Protein AF-A0A2N5ZTM1-F1 (afdb_monomer_lite)

Secondary structure (DSSP, 8-state):
---------TTTHHHHHHHHHHHHHTTSS---------TTT---TTT----HHHHHHHHHHHHHSPPPPHHHHHHHHHHHHHHTS----

Foldseek 3Di:
DDDDDDDDDPVCVVVVVVVVVVCVVVVVDDDDPDPPPPVVPPDDPVPPPPDPVVVVVVVVVVVPDDDDDPVRVVVVVQCCCCPVVVDGD

Sequence (89 aa):
MQTINLKIDDTFFPHFKAI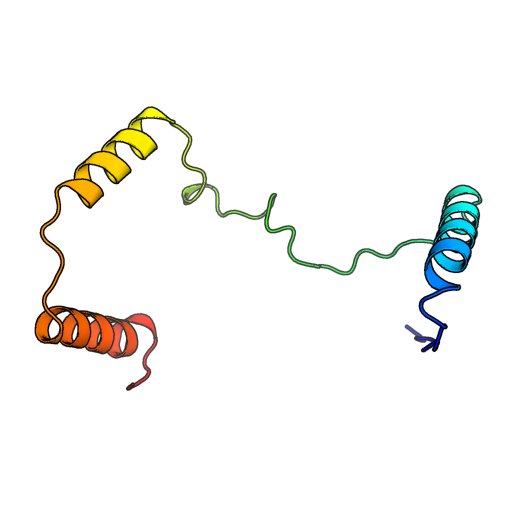LESFVKDKKVEIIQGDDFDFENNYPKNVVVSNVEDVKKRVFEAENEIGLNEEQYNKLMDKFFTEELGIKR

Radius of gyration: 24.07 Å; chains: 1; bounding box: 40×44×55 Å

pLDDT: mean 77.34, std 13.33, range [49.03, 94.62]

Structure (mmCIF, N/CA/C/O backbone):
data_AF-A0A2N5ZTM1-F1
#
_entry.id   AF-A0A2N5ZTM1-F1
#
loop_
_atom_site.group_PDB
_atom_site.id
_atom_site.type_symbol
_atom_site.label_atom_id
_atom_site.label_alt_id
_atom_site.label_comp_id
_atom_site.label_asym_id
_atom_site.label_entity_id
_atom_site.label_seq_id
_atom_site.pdbx_PDB_ins_code
_atom_site.Cartn_x
_atom_site.Cartn_y
_atom_site.Cartn_z
_atom_site.occupancy
_atom_site.B_iso_or_equiv
_atom_site.auth_seq_id
_atom_site.auth_comp_id
_atom_site.auth_asym_id
_atom_site.auth_atom_id
_atom_site.pdbx_PDB_model_num
ATOM 1 N N . MET A 1 1 ? 10.093 -8.002 25.368 1.00 64.44 1 MET A N 1
ATOM 2 C CA . MET A 1 1 ? 8.765 -8.648 25.451 1.00 64.44 1 MET A CA 1
ATOM 3 C C . MET A 1 1 ? 8.942 -10.132 25.190 1.00 64.44 1 MET A C 1
ATOM 5 O O . MET A 1 1 ? 9.771 -10.478 24.359 1.00 64.44 1 MET A O 1
ATOM 9 N N . GLN A 1 2 ? 8.257 -10.996 25.938 1.00 69.25 2 GLN A N 1
ATOM 10 C CA . GLN A 1 2 ? 8.269 -12.434 25.663 1.00 69.25 2 GLN A CA 1
ATOM 11 C C . GLN A 1 2 ? 7.254 -12.717 24.553 1.00 69.25 2 GLN A C 1
ATOM 13 O O . GLN A 1 2 ? 6.091 -12.344 24.683 1.00 69.25 2 GLN A O 1
ATOM 18 N N . THR A 1 3 ? 7.703 -13.342 23.468 1.00 76.94 3 THR A N 1
ATOM 19 C CA . THR A 1 3 ? 6.858 -13.682 22.316 1.00 76.94 3 THR A CA 1
ATOM 20 C C . THR A 1 3 ? 6.548 -15.173 22.337 1.00 76.94 3 THR A C 1
ATOM 22 O O . THR A 1 3 ? 7.444 -15.988 22.558 1.00 76.94 3 THR A O 1
ATOM 25 N N . ILE A 1 4 ? 5.287 -15.535 22.092 1.00 84.25 4 ILE A N 1
ATOM 26 C CA . ILE A 1 4 ? 4.845 -16.927 21.954 1.00 84.25 4 ILE A CA 1
ATOM 27 C C . ILE A 1 4 ? 4.555 -17.189 20.476 1.00 84.25 4 ILE A C 1
ATOM 29 O O . ILE A 1 4 ? 3.720 -16.515 19.880 1.00 84.25 4 ILE A O 1
ATOM 33 N N . ASN A 1 5 ? 5.228 -18.183 19.895 1.00 86.06 5 ASN A N 1
ATOM 34 C CA . ASN A 1 5 ? 4.964 -18.638 18.531 1.00 86.06 5 ASN A CA 1
ATOM 35 C C . ASN A 1 5 ? 3.956 -19.790 18.558 1.00 86.06 5 ASN A C 1
ATOM 37 O O . ASN A 1 5 ? 4.182 -20.791 19.239 1.00 86.06 5 ASN A O 1
ATOM 41 N N . LEU A 1 6 ? 2.869 -19.664 17.799 1.00 86.31 6 LEU A N 1
ATOM 42 C CA . LEU A 1 6 ? 1.821 -20.678 17.687 1.00 86.31 6 LEU A CA 1
ATOM 43 C C . LEU A 1 6 ? 1.718 -21.164 16.241 1.00 86.31 6 LEU A C 1
ATOM 45 O O . LEU A 1 6 ? 1.853 -20.381 15.304 1.00 86.31 6 LEU A O 1
ATOM 49 N N . LYS A 1 7 ? 1.461 -22.461 16.066 1.00 89.94 7 LYS A N 1
ATOM 50 C CA . LYS A 1 7 ? 1.086 -23.053 14.778 1.00 89.94 7 LYS A CA 1
ATOM 51 C C . LYS A 1 7 ? -0.365 -23.483 14.865 1.00 89.94 7 LYS A C 1
ATOM 53 O O . LYS A 1 7 ? -0.733 -24.198 15.794 1.00 89.94 7 LYS A O 1
ATOM 58 N N . ILE A 1 8 ? -1.167 -23.017 13.922 1.00 90.19 8 ILE A N 1
ATOM 59 C CA . ILE A 1 8 ? -2.610 -23.222 13.901 1.00 90.19 8 ILE A CA 1
ATOM 60 C C . ILE A 1 8 ? -2.976 -23.713 12.507 1.00 90.19 8 ILE A C 1
ATOM 62 O O . ILE A 1 8 ? -2.383 -23.269 11.529 1.00 90.19 8 ILE A O 1
ATOM 66 N N . ASP A 1 9 ? -3.910 -24.655 12.441 1.00 93.69 9 ASP A N 1
ATOM 67 C CA . ASP A 1 9 ? -4.461 -25.134 11.178 1.00 93.69 9 ASP A CA 1
ATOM 68 C C . ASP A 1 9 ? -5.304 -24.037 10.509 1.00 93.69 9 ASP A C 1
ATOM 70 O O . ASP A 1 9 ? -6.083 -23.353 11.183 1.00 93.69 9 ASP A O 1
ATOM 74 N N . ASP A 1 10 ? -5.184 -23.889 9.190 1.00 90.88 10 ASP A N 1
ATOM 75 C CA . ASP A 1 10 ? -5.885 -22.852 8.424 1.00 90.88 10 ASP A CA 1
ATOM 76 C C . ASP A 1 10 ? -7.408 -22.941 8.579 1.00 90.88 10 ASP A C 1
ATOM 78 O O . ASP A 1 10 ? -8.095 -21.920 8.619 1.00 90.88 10 ASP A O 1
ATOM 82 N N . THR A 1 11 ? -7.950 -24.152 8.742 1.00 94.62 11 THR A N 1
ATOM 83 C CA . THR A 1 11 ? -9.391 -24.360 8.947 1.00 94.62 11 THR A CA 1
ATOM 84 C C . THR A 1 11 ? -9.864 -23.862 10.312 1.00 94.62 11 THR A C 1
ATOM 86 O O . THR A 1 11 ? -11.014 -23.446 10.460 1.00 94.62 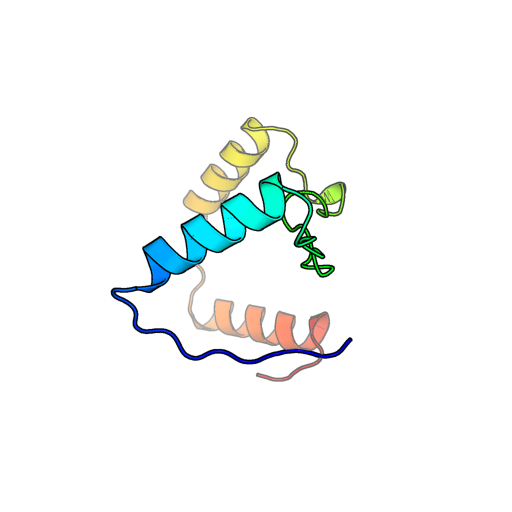11 THR A O 1
ATOM 89 N N . PHE A 1 12 ? -8.978 -23.849 11.311 1.00 93.25 12 PHE A N 1
ATOM 90 C CA . PHE A 1 12 ? -9.277 -23.378 12.662 1.00 93.25 12 PHE A CA 1
ATOM 91 C C . PHE A 1 12 ? -8.938 -21.895 12.869 1.00 93.25 12 PHE A C 1
ATOM 93 O O . PHE A 1 12 ? -9.445 -21.270 13.804 1.00 93.25 12 PHE A O 1
ATOM 100 N N . PHE A 1 13 ? -8.125 -21.300 11.994 1.00 92.94 13 PHE A N 1
ATOM 101 C CA . PHE A 1 13 ? -7.697 -19.906 12.107 1.00 92.94 13 PHE A CA 1
ATOM 102 C C . PHE A 1 13 ? -8.855 -18.896 12.267 1.00 92.94 13 PHE A C 1
ATOM 104 O O . PHE A 1 13 ? -8.765 -18.047 13.160 1.00 92.94 13 PHE A O 1
ATOM 111 N N . PRO A 1 14 ? -9.980 -18.988 11.523 1.00 93.69 14 PRO A N 1
ATOM 112 C CA . PRO A 1 14 ? -11.108 -18.071 11.708 1.00 93.69 14 PRO A CA 1
ATOM 113 C C . PRO A 1 14 ? -11.720 -18.149 13.113 1.00 93.69 14 PRO A C 1
ATOM 115 O O . PRO A 1 14 ? -12.071 -17.127 13.703 1.00 93.69 14 PRO A O 1
ATOM 118 N N . HIS A 1 15 ? -11.808 -19.357 13.677 1.00 92.38 15 HIS A N 1
ATOM 119 C CA . HIS A 1 15 ? -12.329 -19.575 15.026 1.00 92.38 15 HIS A CA 1
ATOM 120 C C . HIS A 1 15 ? -11.376 -19.031 16.087 1.00 92.38 15 HIS A C 1
ATOM 122 O O . HIS A 1 15 ? -11.805 -18.354 17.021 1.00 92.38 15 HIS A O 1
ATOM 128 N N . PHE A 1 16 ? -10.076 -19.272 15.918 1.00 92.38 16 PHE A N 1
ATOM 129 C CA . PHE A 1 16 ? -9.053 -18.717 16.794 1.00 92.38 16 PHE A CA 1
ATOM 130 C C . PHE A 1 16 ? -9.068 -17.182 16.801 1.00 92.38 16 PHE A C 1
ATOM 132 O O . PHE A 1 16 ? -9.026 -16.569 17.869 1.00 92.38 16 PHE A O 1
ATOM 139 N N . LYS A 1 17 ? -9.208 -16.555 15.626 1.00 90.94 17 LYS A N 1
ATOM 140 C CA . LYS A 1 17 ? -9.326 -15.099 15.497 1.00 90.94 17 LYS A CA 1
ATOM 141 C C . LYS A 1 17 ? -10.529 -14.553 16.271 1.00 90.94 17 LYS A C 1
ATOM 143 O O . LYS A 1 17 ? -10.365 -13.614 17.043 1.00 90.94 17 LYS A O 1
ATOM 148 N N . ALA A 1 18 ? -11.702 -15.176 16.142 1.00 92.06 18 ALA A N 1
ATOM 149 C CA . ALA A 1 18 ? -12.900 -14.759 16.876 1.00 92.06 18 ALA A CA 1
ATOM 150 C C . ALA A 1 18 ? -12.726 -14.855 18.407 1.00 92.06 18 ALA A C 1
ATOM 152 O O . ALA A 1 18 ? -13.196 -13.995 19.154 1.00 92.06 18 ALA A O 1
ATOM 153 N N . ILE A 1 19 ? -12.014 -15.882 18.888 1.00 91.50 19 ILE A N 1
ATOM 154 C CA . ILE A 1 19 ? -11.685 -16.032 20.313 1.00 91.50 19 ILE A CA 1
ATOM 155 C C . ILE A 1 19 ? -10.754 -14.902 20.774 1.00 91.50 19 ILE A C 1
ATOM 157 O O . ILE A 1 19 ? -11.003 -14.289 21.813 1.00 91.50 19 ILE A O 1
ATOM 161 N N . LEU A 1 20 ? -9.709 -14.588 20.001 1.00 90.31 20 LEU A N 1
ATOM 162 C CA . LEU A 1 20 ? -8.815 -13.470 20.309 1.00 90.31 20 LEU A CA 1
ATOM 163 C C . LEU A 1 20 ? -9.561 -12.133 20.336 1.00 90.31 20 LEU A C 1
ATOM 165 O O . LEU A 1 20 ? -9.379 -11.359 21.272 1.00 90.31 20 LEU A O 1
ATOM 169 N N . GLU A 1 21 ? -10.443 -11.881 19.370 1.00 89.50 21 GLU A N 1
ATOM 170 C CA . GLU A 1 21 ? -11.280 -10.675 19.337 1.00 89.50 21 GLU A CA 1
ATOM 171 C C . GLU A 1 21 ? -12.167 -10.560 20.588 1.00 89.50 21 GLU A C 1
ATOM 173 O O . GLU A 1 21 ? -12.275 -9.482 21.177 1.00 89.50 21 GLU A O 1
ATOM 178 N N . SER A 1 22 ? -12.739 -11.673 21.062 1.00 91.56 22 SER A N 1
ATOM 179 C CA . SER A 1 22 ? -13.465 -11.715 22.340 1.00 91.56 22 SER A CA 1
ATOM 180 C C . SER A 1 22 ? -12.571 -11.344 23.524 1.00 91.56 22 SER A C 1
ATOM 182 O O . SER A 1 22 ? -13.013 -10.626 24.419 1.00 91.56 22 SER A O 1
ATOM 184 N N . PHE A 1 23 ? -11.324 -11.816 23.558 1.00 92.06 23 PHE A N 1
ATOM 185 C CA . PHE A 1 23 ? -10.395 -11.488 24.641 1.00 92.06 23 PHE A CA 1
ATOM 186 C C . PHE A 1 23 ? -9.934 -10.032 24.609 1.00 92.06 23 PHE A C 1
ATOM 188 O O . PHE A 1 23 ? -9.752 -9.437 25.672 1.00 92.06 23 PHE A O 1
ATOM 195 N N . VAL A 1 24 ? -9.802 -9.442 23.421 1.00 89.75 24 VAL A N 1
ATOM 196 C CA . VAL A 1 24 ? -9.550 -8.004 23.257 1.00 89.75 24 VAL A CA 1
ATOM 197 C C . VAL A 1 24 ? -10.752 -7.195 23.750 1.00 89.75 24 VAL A C 1
ATOM 199 O O . VAL A 1 24 ? -10.581 -6.252 24.522 1.00 89.75 24 VAL A O 1
ATOM 202 N N . LYS A 1 25 ? -11.981 -7.601 23.399 1.00 90.44 25 LYS A N 1
ATOM 203 C CA . LYS A 1 25 ? -13.219 -6.967 23.890 1.00 90.44 25 LYS A CA 1
ATOM 204 C C . LYS A 1 25 ? -13.339 -7.027 25.417 1.00 90.44 25 LYS A C 1
ATOM 206 O O . LYS A 1 25 ? -13.707 -6.033 26.041 1.00 90.44 25 LYS A O 1
ATOM 211 N N . ASP A 1 26 ? -12.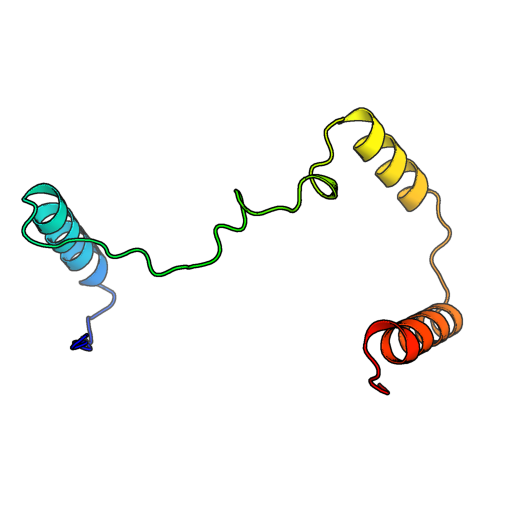981 -8.162 26.011 1.00 92.06 26 ASP A N 1
ATOM 212 C CA . ASP A 1 26 ? -12.932 -8.358 27.464 1.00 92.06 26 ASP A CA 1
ATOM 213 C C . ASP A 1 26 ? -11.730 -7.659 28.136 1.00 92.06 26 ASP A C 1
ATOM 215 O O . ASP A 1 26 ? -11.569 -7.768 29.352 1.00 92.06 26 ASP A O 1
ATOM 219 N N . LYS A 1 27 ? -10.866 -6.971 27.372 1.00 85.06 27 LYS A N 1
ATOM 220 C CA . LYS A 1 27 ? -9.610 -6.346 27.831 1.00 85.06 27 LYS A CA 1
ATOM 221 C C . LYS A 1 27 ? -8.631 -7.311 28.514 1.00 85.06 27 LYS A C 1
ATOM 223 O O . LYS A 1 27 ? -7.819 -6.903 29.339 1.00 85.06 27 LYS A O 1
ATOM 228 N N . LYS A 1 28 ? -8.699 -8.600 28.178 1.00 84.12 28 LYS A N 1
ATOM 229 C CA . LYS A 1 28 ? -7.755 -9.632 28.644 1.00 84.12 28 LYS A CA 1
ATOM 230 C C . LYS A 1 28 ? -6.482 -9.672 27.798 1.00 84.12 28 LYS A C 1
ATOM 232 O O . LYS A 1 28 ? -5.466 -10.185 28.253 1.00 84.12 28 LYS A O 1
ATOM 237 N N . VAL A 1 29 ? -6.557 -9.153 26.573 1.00 85.00 29 VAL A N 1
ATOM 238 C CA . VAL A 1 29 ? -5.449 -9.027 25.624 1.00 85.00 29 VAL A CA 1
ATOM 239 C C . VAL A 1 29 ? -5.425 -7.593 25.113 1.00 85.00 29 VAL A C 1
ATOM 241 O O . VAL A 1 29 ? -6.463 -7.052 24.736 1.00 85.00 29 VAL A O 1
ATOM 244 N N . GLU A 1 30 ? -4.243 -6.990 25.092 1.00 81.56 30 GLU A N 1
ATOM 245 C CA . GLU A 1 30 ? -4.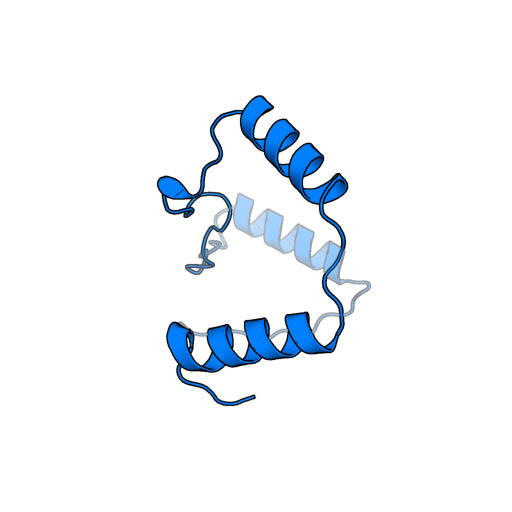009 -5.672 24.512 1.00 81.56 30 GLU A CA 1
ATOM 246 C C . GLU A 1 30 ? -3.271 -5.835 23.183 1.00 81.56 30 GLU A C 1
ATOM 248 O O . GLU A 1 30 ? -2.262 -6.540 23.101 1.00 81.56 30 GLU A O 1
ATOM 253 N N . ILE A 1 31 ? -3.796 -5.206 22.130 1.00 79.19 31 ILE A N 1
ATOM 254 C CA . ILE A 1 31 ? -3.115 -5.142 20.839 1.00 79.19 31 ILE A CA 1
ATOM 255 C C . ILE A 1 31 ? -2.103 -4.008 20.940 1.00 79.19 31 ILE A C 1
ATOM 257 O O . ILE A 1 31 ? -2.459 -2.835 20.860 1.00 79.19 31 ILE A O 1
ATOM 261 N N . ILE A 1 32 ? -0.840 -4.372 21.118 1.00 76.31 32 ILE A N 1
ATOM 262 C CA . ILE A 1 32 ? 0.268 -3.434 20.984 1.00 76.31 32 ILE A CA 1
ATOM 263 C C . ILE A 1 32 ? 0.500 -3.291 19.484 1.00 76.31 32 ILE A C 1
ATOM 265 O O . ILE A 1 32 ? 1.046 -4.197 18.853 1.00 76.31 32 ILE A O 1
ATOM 269 N N . GLN A 1 33 ? 0.023 -2.190 18.905 1.00 61.16 33 GLN A N 1
ATOM 270 C CA . GLN A 1 33 ? 0.468 -1.781 17.579 1.00 61.16 33 GLN A CA 1
ATOM 271 C C . GLN A 1 33 ? 1.969 -1.521 17.712 1.00 61.16 33 GLN A C 1
ATOM 273 O O . GLN A 1 33 ? 2.381 -0.618 18.439 1.00 61.16 33 GLN A O 1
ATOM 278 N N . GLY A 1 34 ? 2.793 -2.372 17.095 1.00 53.88 34 GLY A N 1
ATOM 279 C CA . GLY A 1 34 ? 4.160 -1.961 16.799 1.00 53.88 34 GLY A CA 1
ATOM 280 C C . GLY A 1 34 ? 4.086 -0.699 15.945 1.00 53.88 34 GLY A C 1
ATOM 281 O O . GLY A 1 34 ? 3.061 -0.473 15.303 1.00 53.88 34 GLY A O 1
ATOM 282 N N . ASP A 1 35 ? 5.135 0.120 15.952 1.00 49.56 35 ASP A N 1
ATOM 283 C CA . ASP A 1 35 ? 5.294 1.262 15.044 1.00 49.56 35 ASP A CA 1
ATOM 284 C C . ASP A 1 35 ? 5.410 0.783 13.577 1.00 49.56 35 ASP A C 1
ATOM 286 O O . ASP A 1 35 ? 6.397 1.029 12.883 1.00 49.56 35 ASP A O 1
ATOM 290 N N . ASP A 1 36 ? 4.409 0.049 13.100 1.00 50.75 36 ASP A N 1
ATOM 291 C CA . ASP A 1 36 ? 4.141 -0.201 11.705 1.00 50.75 36 ASP A CA 1
ATOM 292 C C . ASP A 1 36 ? 3.769 1.167 11.153 1.00 50.75 36 ASP A C 1
ATOM 294 O O . ASP A 1 36 ? 2.671 1.668 11.390 1.00 50.75 36 ASP A O 1
ATOM 298 N N . PHE A 1 37 ? 4.758 1.808 10.525 1.00 49.03 37 PHE A N 1
ATOM 299 C CA . PHE A 1 37 ? 4.639 3.048 9.768 1.00 49.03 37 PHE A CA 1
ATOM 300 C C . PHE A 1 37 ? 3.226 3.176 9.197 1.00 49.03 37 PHE A C 1
ATOM 302 O O . PHE A 1 37 ? 2.859 2.465 8.261 1.00 49.03 37 PHE A O 1
ATOM 309 N N . ASP A 1 38 ? 2.434 4.067 9.790 1.00 49.25 38 ASP A N 1
ATOM 310 C CA . ASP A 1 38 ? 1.102 4.400 9.313 1.00 49.25 38 ASP A CA 1
ATOM 311 C C . ASP A 1 38 ? 1.264 5.131 7.977 1.00 49.25 38 ASP A C 1
ATOM 313 O O . ASP A 1 38 ? 1.363 6.358 7.918 1.00 49.25 3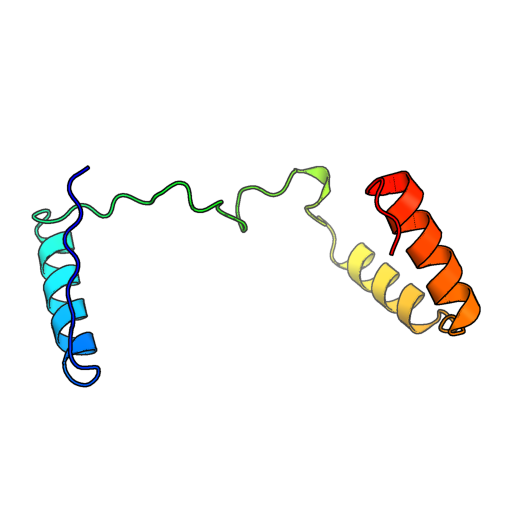8 ASP A O 1
ATOM 317 N N . PHE A 1 39 ? 1.420 4.356 6.900 1.00 51.47 39 PHE A N 1
ATOM 318 C CA . PHE A 1 39 ? 1.664 4.880 5.563 1.00 51.47 39 PHE A CA 1
ATOM 319 C C . PHE A 1 39 ? 0.546 5.827 5.133 1.00 51.47 39 PHE A C 1
ATOM 321 O O . PHE A 1 39 ? 0.831 6.734 4.366 1.00 51.47 39 PHE A O 1
ATOM 328 N N . GLU A 1 40 ? -0.679 5.666 5.646 1.00 54.00 40 GLU A N 1
ATOM 329 C CA . GLU A 1 40 ? -1.803 6.549 5.332 1.00 54.00 40 GLU A CA 1
ATOM 330 C C . GLU A 1 40 ? -1.710 7.910 6.042 1.00 54.00 40 GLU A C 1
ATOM 332 O O . GLU A 1 40 ? -2.093 8.923 5.455 1.00 54.00 40 GLU A O 1
ATOM 337 N N . ASN A 1 41 ? -1.160 7.972 7.263 1.00 53.91 41 ASN A N 1
ATOM 338 C CA . ASN A 1 41 ? -1.131 9.205 8.066 1.00 53.91 41 ASN A CA 1
ATOM 339 C C . ASN A 1 41 ? 0.247 9.885 8.190 1.00 53.91 41 ASN A C 1
ATOM 341 O O . ASN A 1 41 ? 0.311 11.036 8.624 1.00 53.91 41 ASN A O 1
ATOM 345 N N . ASN A 1 42 ? 1.341 9.234 7.780 1.00 53.31 42 ASN A N 1
ATOM 346 C CA . ASN A 1 42 ? 2.712 9.766 7.861 1.00 53.31 42 ASN A CA 1
ATOM 347 C C . ASN A 1 42 ? 3.315 10.168 6.500 1.00 53.31 42 ASN A C 1
ATOM 349 O O . ASN A 1 42 ? 4.525 10.066 6.286 1.00 53.31 42 ASN A O 1
ATOM 353 N N . TYR A 1 43 ? 2.509 10.683 5.567 1.00 54.59 43 TYR A N 1
ATOM 354 C CA . TYR A 1 43 ? 3.072 11.371 4.403 1.00 54.59 43 TYR A CA 1
ATOM 355 C C . TYR A 1 43 ? 3.695 12.703 4.834 1.00 54.59 43 TYR A C 1
ATOM 357 O O . TYR A 1 43 ? 3.055 13.487 5.546 1.00 54.59 43 TYR A O 1
ATOM 365 N N . PRO A 1 44 ? 4.913 13.039 4.378 1.00 56.31 44 PRO A N 1
ATOM 366 C CA . PRO A 1 44 ? 5.385 14.402 4.527 1.00 56.31 44 PRO A CA 1
ATOM 367 C C . PRO A 1 44 ? 4.396 15.317 3.776 1.00 56.31 44 PRO A C 1
ATOM 369 O O . PRO A 1 44 ? 3.928 14.991 2.686 1.00 56.31 44 PRO A O 1
ATOM 372 N N . LYS A 1 45 ? 3.991 16.439 4.393 1.00 55.28 45 LYS A N 1
ATOM 373 C CA . LYS A 1 45 ? 2.884 17.306 3.915 1.00 55.28 45 LYS A CA 1
ATOM 374 C C . LYS A 1 45 ? 3.038 17.801 2.468 1.00 55.28 45 LYS A C 1
ATOM 376 O O . LYS A 1 45 ? 2.072 18.264 1.877 1.00 55.28 45 LYS A O 1
ATOM 381 N N . ASN A 1 46 ? 4.239 17.712 1.910 1.00 59.19 46 ASN A N 1
ATOM 382 C CA . ASN A 1 46 ? 4.568 18.008 0.518 1.00 59.19 46 ASN A CA 1
ATOM 383 C C . ASN A 1 46 ? 4.149 16.910 -0.485 1.00 59.19 46 ASN A C 1
ATOM 385 O O . ASN A 1 46 ? 4.176 17.170 -1.682 1.00 59.19 46 ASN A O 1
ATOM 389 N N . VAL A 1 47 ? 3.781 15.708 -0.029 1.00 55.72 47 VAL A N 1
ATOM 390 C CA . VAL A 1 47 ? 3.353 14.568 -0.869 1.00 55.72 47 VAL A CA 1
ATOM 391 C C . VAL A 1 47 ? 1.825 14.462 -0.967 1.00 55.72 47 VAL A C 1
ATOM 393 O O . VAL A 1 47 ? 1.302 13.800 -1.862 1.00 55.72 47 VAL A O 1
ATOM 396 N N . VAL A 1 48 ? 1.085 15.168 -0.106 1.00 57.62 48 VAL A N 1
ATOM 397 C CA . VAL A 1 48 ? -0.377 15.246 -0.196 1.00 57.62 48 VAL A CA 1
ATOM 398 C C . VAL A 1 48 ? -0.747 16.105 -1.405 1.00 57.62 48 VAL A C 1
ATOM 400 O O . VAL A 1 48 ? -0.607 17.327 -1.390 1.00 57.62 48 VAL A O 1
ATOM 403 N N . VAL A 1 49 ? -1.208 15.462 -2.478 1.00 59.38 49 VAL A N 1
ATOM 404 C CA . VAL A 1 49 ? -1.693 16.162 -3.670 1.00 59.38 49 VAL A CA 1
ATOM 405 C C . VAL A 1 49 ? -3.090 16.699 -3.368 1.00 59.38 49 VAL A C 1
ATOM 407 O O . VAL A 1 49 ? -4.087 15.997 -3.502 1.00 59.38 49 VAL A O 1
ATOM 410 N N . SER A 1 50 ? -3.166 17.948 -2.922 1.00 59.75 50 SER A N 1
ATOM 411 C CA . SER A 1 50 ? -4.399 18.563 -2.412 1.00 59.75 50 SER A CA 1
ATOM 412 C C . SER A 1 50 ? -5.473 18.858 -3.474 1.00 59.75 50 SER A C 1
ATOM 414 O O . SER A 1 50 ? -6.537 19.363 -3.120 1.00 59.75 50 SER A O 1
ATOM 416 N N . ASN A 1 51 ? -5.221 18.604 -4.766 1.00 68.19 51 ASN A N 1
ATOM 417 C CA . ASN A 1 51 ? -6.086 19.049 -5.861 1.00 68.19 51 ASN A CA 1
ATOM 418 C C . ASN A 1 51 ? -6.222 17.998 -6.978 1.00 68.19 51 ASN A C 1
ATOM 420 O O . ASN A 1 51 ? -5.246 17.597 -7.613 1.00 68.19 51 ASN A O 1
ATOM 424 N N . VAL A 1 52 ? -7.465 17.586 -7.240 1.00 72.50 52 VAL A N 1
ATOM 425 C CA . VAL A 1 52 ? -7.834 16.596 -8.267 1.00 72.50 52 VAL A CA 1
ATOM 426 C C . VAL A 1 52 ? -7.479 17.077 -9.678 1.00 72.50 52 VAL A C 1
ATOM 428 O O . VAL A 1 52 ? -7.096 16.269 -10.523 1.00 72.50 52 VAL A O 1
ATOM 431 N N . GLU A 1 53 ? -7.558 18.381 -9.941 1.00 73.12 53 GLU A N 1
ATOM 432 C CA . GLU A 1 53 ? -7.246 18.940 -11.261 1.00 73.12 53 GLU A CA 1
ATOM 433 C C . GLU A 1 53 ? -5.748 18.850 -11.585 1.00 73.12 53 GLU A C 1
ATOM 435 O O . GLU A 1 53 ? -5.378 18.532 -12.715 1.00 73.12 53 GLU A O 1
ATOM 440 N N . ASP A 1 54 ? -4.878 19.002 -10.583 1.00 73.62 54 ASP A N 1
ATOM 441 C CA . ASP A 1 54 ? -3.428 18.855 -10.763 1.00 73.62 54 ASP A CA 1
ATOM 442 C C . ASP A 1 54 ? -3.028 17.395 -11.025 1.00 73.62 54 ASP A C 1
ATOM 444 O O . ASP A 1 54 ? -2.067 17.116 -11.745 1.00 73.62 54 ASP A O 1
ATOM 448 N N . VAL A 1 55 ? -3.781 16.434 -10.479 1.00 75.44 55 VAL A N 1
ATOM 449 C CA . VAL A 1 55 ? -3.614 15.011 -10.815 1.00 75.44 55 VAL A CA 1
ATOM 450 C C . VAL A 1 55 ? -4.029 14.755 -12.261 1.00 75.44 55 VAL A C 1
ATOM 452 O O . VAL A 1 55 ? -3.252 14.172 -13.013 1.00 75.44 55 VAL A O 1
ATOM 455 N N . LYS A 1 56 ? -5.213 15.226 -12.675 1.00 77.44 56 LYS A N 1
ATOM 456 C CA . LYS A 1 56 ? -5.704 15.052 -14.053 1.00 77.44 56 LYS A CA 1
ATOM 457 C C . LYS A 1 56 ? -4.752 15.654 -15.081 1.00 77.44 56 LYS A C 1
ATOM 459 O O . LYS A 1 56 ? -4.487 15.021 -16.097 1.00 77.44 56 LYS A O 1
ATOM 464 N N . LYS A 1 57 ? -4.210 16.842 -14.800 1.00 81.69 57 LYS A N 1
ATOM 465 C CA . LYS A 1 57 ? -3.242 17.502 -15.676 1.00 81.69 57 LYS A CA 1
ATOM 466 C C . LYS A 1 57 ? -1.972 16.666 -15.852 1.00 81.69 57 LYS A C 1
ATOM 468 O O . LYS A 1 57 ? -1.565 16.446 -16.985 1.00 81.69 57 LYS A O 1
ATOM 473 N N . ARG A 1 58 ? -1.400 16.133 -14.765 1.00 79.00 58 ARG A N 1
ATOM 474 C CA . ARG A 1 58 ? -0.204 15.272 -14.837 1.00 79.00 58 ARG A CA 1
ATOM 475 C C . ARG A 1 58 ? -0.451 13.971 -15.593 1.00 79.00 58 ARG A C 1
ATOM 477 O O . ARG A 1 58 ? 0.417 13.537 -16.338 1.00 79.00 58 ARG A O 1
ATOM 484 N N . VAL A 1 59 ? -1.622 13.358 -15.413 1.00 79.69 59 VAL A N 1
ATOM 485 C CA . VAL A 1 59 ? -2.002 12.149 -16.162 1.00 79.69 59 VAL A CA 1
ATOM 486 C C . VAL A 1 59 ? -2.104 12.463 -17.651 1.00 79.69 59 VAL A C 1
ATOM 488 O O . VAL A 1 59 ? -1.500 11.769 -18.458 1.00 79.69 59 VAL A O 1
ATOM 491 N N . PHE A 1 60 ? -2.792 13.548 -18.008 1.00 82.25 60 PHE A N 1
ATOM 492 C CA . PHE A 1 60 ? -2.919 13.971 -19.398 1.00 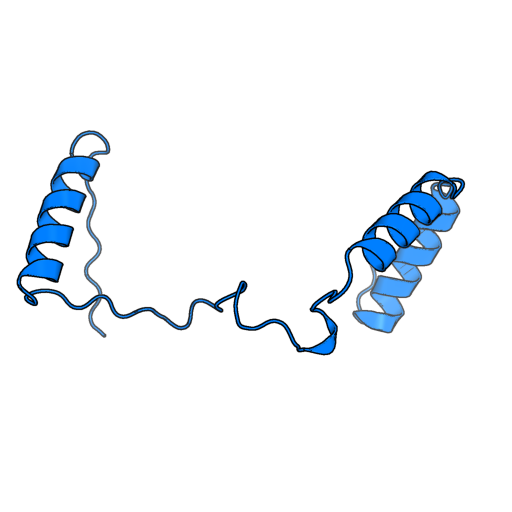82.25 60 PHE A CA 1
ATOM 493 C C . PHE A 1 60 ? -1.560 14.295 -20.035 1.00 82.25 60 PHE A C 1
ATOM 495 O O . PHE A 1 60 ? -1.311 13.931 -21.179 1.00 82.25 60 PHE A O 1
ATOM 502 N N . GLU A 1 61 ? -0.665 14.968 -19.313 1.00 82.06 61 GLU A N 1
ATOM 503 C CA . GLU A 1 61 ? 0.691 15.254 -19.792 1.00 82.06 61 GLU A CA 1
ATOM 504 C C . GLU A 1 61 ? 1.487 13.959 -20.012 1.00 82.06 61 GLU A C 1
ATOM 506 O O . GLU A 1 61 ? 2.051 13.786 -21.088 1.00 82.06 61 GLU A O 1
ATOM 511 N N . ALA A 1 62 ? 1.440 13.013 -19.068 1.00 78.62 62 ALA A N 1
ATOM 512 C CA . ALA A 1 62 ? 2.123 11.723 -19.184 1.00 78.62 62 ALA A CA 1
ATOM 513 C C . ALA A 1 62 ? 1.583 10.846 -20.330 1.00 78.62 62 ALA A C 1
ATOM 515 O O . ALA A 1 62 ? 2.353 10.164 -20.998 1.00 78.62 62 ALA A O 1
ATOM 516 N N . GLU A 1 63 ? 0.274 10.869 -20.592 1.00 78.81 63 GLU A N 1
ATOM 517 C CA . GLU A 1 63 ? -0.332 10.144 -21.720 1.00 78.81 63 GLU A CA 1
ATOM 518 C C . GLU A 1 63 ? 0.075 10.719 -23.085 1.00 78.81 63 GLU A C 1
ATOM 520 O O . GLU A 1 63 ? 0.090 9.995 -24.081 1.00 78.81 63 GLU A O 1
ATOM 525 N N . ASN A 1 64 ? 0.412 12.010 -23.137 1.00 79.88 64 ASN A N 1
ATOM 526 C CA . ASN A 1 64 ? 0.879 12.680 -24.350 1.00 79.88 64 ASN A CA 1
ATOM 527 C C . ASN A 1 64 ? 2.407 12.636 -24.519 1.00 79.88 64 ASN A C 1
ATOM 529 O O . ASN A 1 64 ? 2.914 13.051 -25.565 1.00 79.88 64 ASN A O 1
ATOM 533 N N . GLU A 1 65 ? 3.153 12.156 -23.522 1.00 73.62 65 GLU A N 1
ATOM 534 C CA . GLU A 1 65 ? 4.596 11.993 -23.641 1.00 73.62 65 GLU A CA 1
ATOM 535 C C . GLU A 1 65 ? 4.939 10.813 -24.556 1.00 73.62 65 GLU A C 1
ATOM 537 O O . GLU A 1 65 ? 4.429 9.697 -24.435 1.00 73.62 65 GLU A O 1
ATOM 542 N N . ILE A 1 66 ? 5.851 11.058 -25.496 1.00 74.19 66 ILE A N 1
ATOM 543 C CA . ILE A 1 66 ? 6.420 9.999 -26.325 1.00 74.19 66 ILE A CA 1
ATOM 544 C C . ILE A 1 66 ? 7.351 9.192 -25.423 1.00 74.19 66 ILE A C 1
ATOM 546 O O . ILE A 1 66 ? 8.339 9.725 -24.916 1.00 74.19 66 ILE A O 1
ATOM 550 N N . GLY A 1 67 ? 7.023 7.915 -25.223 1.00 73.44 67 GLY A N 1
ATOM 551 C CA . GLY A 1 67 ? 7.818 7.008 -24.402 1.00 73.44 67 GLY A CA 1
ATOM 552 C C . GLY A 1 67 ? 9.297 7.018 -24.796 1.00 73.44 67 GLY A C 1
ATOM 553 O O . GLY A 1 67 ? 9.653 7.111 -25.973 1.00 73.44 67 GLY A O 1
ATOM 554 N N . LEU A 1 68 ? 10.164 6.925 -23.791 1.00 79.31 68 LEU A N 1
ATOM 555 C CA . LEU A 1 68 ? 11.606 6.886 -23.997 1.00 79.31 68 LEU A CA 1
ATOM 556 C C . LEU A 1 68 ? 12.007 5.601 -24.721 1.00 79.31 68 LEU A C 1
ATOM 558 O O . LEU A 1 68 ? 11.459 4.527 -24.465 1.00 79.31 68 LEU A O 1
ATOM 562 N N . ASN A 1 69 ? 13.014 5.699 -25.586 1.00 84.19 69 ASN A N 1
ATOM 563 C CA . ASN A 1 69 ? 13.664 4.498 -26.091 1.00 84.19 69 ASN A CA 1
ATOM 564 C C . ASN A 1 69 ? 14.512 3.840 -24.983 1.00 84.19 69 ASN A C 1
ATOM 566 O O . ASN A 1 69 ? 14.858 4.464 -23.976 1.00 84.19 69 ASN A O 1
ATOM 570 N N . GLU A 1 70 ? 14.852 2.566 -25.170 1.00 81.06 70 GLU A N 1
ATOM 571 C CA . GLU A 1 70 ? 15.560 1.769 -24.162 1.00 81.06 70 GLU A CA 1
ATOM 572 C C . GLU A 1 70 ? 16.910 2.388 -23.756 1.00 81.06 70 GLU A C 1
ATOM 574 O O . GLU A 1 70 ? 17.265 2.415 -22.580 1.00 81.06 70 GLU A O 1
ATOM 579 N N . GLU A 1 71 ? 17.642 2.967 -24.710 1.00 85.31 71 GLU A N 1
ATOM 580 C CA . GLU A 1 71 ? 18.942 3.589 -24.450 1.00 85.31 71 GLU A CA 1
ATOM 581 C C . GLU A 1 71 ? 18.820 4.870 -23.606 1.00 85.31 71 GLU A C 1
ATOM 583 O O . GLU A 1 71 ? 19.618 5.110 -22.697 1.00 85.31 71 GLU A O 1
ATOM 588 N N . GLN A 1 72 ? 17.805 5.690 -23.881 1.00 85.62 72 GLN A N 1
ATOM 589 C CA . GLN A 1 72 ? 17.491 6.897 -23.119 1.00 85.62 72 GLN A CA 1
ATOM 590 C C . GLN A 1 72 ? 17.032 6.548 -21.705 1.00 85.62 72 GLN A C 1
ATOM 592 O O . GLN A 1 72 ? 17.482 7.175 -20.747 1.00 85.62 72 GLN A O 1
ATOM 597 N N . TYR A 1 73 ? 16.186 5.525 -21.570 1.00 85.38 73 TYR A N 1
ATOM 598 C CA . TYR A 1 73 ? 15.748 5.024 -20.273 1.00 85.38 73 TYR A CA 1
ATOM 599 C C . TYR A 1 73 ? 16.934 4.536 -19.435 1.00 85.38 73 TYR A C 1
ATOM 601 O O . TYR A 1 73 ? 17.091 4.960 -18.290 1.00 85.38 73 TYR A O 1
ATOM 609 N N . ASN A 1 74 ? 17.813 3.715 -20.017 1.00 85.69 74 ASN A N 1
ATOM 610 C CA . ASN A 1 74 ? 18.983 3.184 -19.318 1.00 85.69 74 ASN A CA 1
ATOM 611 C C . ASN A 1 74 ? 19.927 4.301 -18.859 1.00 85.69 74 ASN A C 1
ATOM 613 O O . ASN A 1 74 ? 20.321 4.315 -17.699 1.00 85.69 74 ASN A O 1
ATOM 617 N N . LYS A 1 75 ? 20.193 5.308 -19.702 1.00 87.00 75 LYS A N 1
ATOM 618 C CA . LYS A 1 75 ? 21.000 6.481 -19.316 1.00 87.00 75 LYS A CA 1
ATOM 619 C C . LYS A 1 75 ? 20.396 7.266 -18.149 1.00 87.00 75 LYS A C 1
ATOM 621 O O . LYS A 1 75 ? 21.130 7.708 -17.267 1.00 87.00 75 LYS A O 1
ATOM 626 N N . LEU A 1 76 ? 19.076 7.460 -18.140 1.00 86.50 76 LEU A N 1
ATOM 627 C CA . LEU A 1 76 ? 18.390 8.165 -17.053 1.00 86.50 76 LEU A CA 1
ATOM 628 C C . LEU A 1 76 ? 18.403 7.356 -15.756 1.00 86.50 76 LEU A C 1
ATOM 630 O O . LEU A 1 76 ? 18.628 7.923 -14.688 1.00 86.50 76 LEU A O 1
ATOM 634 N N . MET A 1 77 ? 18.219 6.040 -15.849 1.00 85.25 77 MET A N 1
ATOM 635 C CA . MET A 1 77 ? 18.286 5.152 -14.693 1.00 85.25 77 MET A CA 1
ATOM 636 C C . MET A 1 77 ? 19.700 5.083 -14.127 1.00 85.25 77 MET A C 1
ATOM 638 O O . MET A 1 77 ? 19.873 5.256 -12.927 1.00 85.25 77 MET A O 1
ATOM 642 N N . ASP A 1 78 ? 20.720 4.916 -14.965 1.00 86.56 78 ASP A N 1
ATOM 643 C CA . ASP A 1 78 ? 22.114 4.885 -14.517 1.00 86.56 78 ASP A CA 1
ATOM 644 C C . ASP A 1 78 ? 22.504 6.189 -13.815 1.00 86.56 78 ASP A C 1
ATOM 646 O O . ASP A 1 78 ? 23.174 6.162 -12.779 1.00 86.56 78 ASP A O 1
ATOM 650 N N . LYS A 1 79 ? 22.028 7.332 -14.327 1.00 87.44 79 LYS A N 1
ATOM 651 C CA . LYS A 1 79 ? 22.202 8.636 -13.683 1.00 87.44 79 LYS A CA 1
ATOM 652 C C . LYS A 1 79 ? 21.504 8.692 -12.323 1.00 87.44 79 LYS A C 1
ATOM 654 O O . LYS A 1 79 ? 22.137 9.072 -11.347 1.00 87.44 79 LYS A O 1
ATOM 659 N N . PHE A 1 80 ? 20.244 8.271 -12.243 1.00 87.50 80 PHE A N 1
ATOM 660 C CA . PHE A 1 80 ? 19.485 8.222 -10.991 1.00 87.50 80 PHE A CA 1
ATOM 661 C C . PHE A 1 80 ? 20.168 7.342 -9.935 1.00 87.50 80 PHE A C 1
ATOM 663 O O . PHE A 1 80 ? 20.414 7.788 -8.817 1.00 87.50 80 PHE A O 1
ATOM 670 N N . PHE A 1 81 ? 20.543 6.112 -10.293 1.00 82.88 81 PHE A N 1
ATOM 671 C CA . PHE A 1 81 ? 21.208 5.197 -9.365 1.00 82.88 81 PHE A CA 1
ATOM 672 C C . PHE A 1 81 ? 22.567 5.737 -8.907 1.00 82.88 81 PHE A C 1
ATOM 674 O O . PHE A 1 81 ? 22.901 5.627 -7.727 1.00 82.88 81 PHE A O 1
ATOM 681 N N . THR A 1 82 ? 23.320 6.382 -9.801 1.00 85.56 82 THR A N 1
ATOM 682 C CA . THR A 1 82 ? 24.645 6.917 -9.469 1.00 85.56 82 THR A CA 1
ATOM 683 C C . THR A 1 82 ? 24.570 8.199 -8.636 1.00 85.56 82 THR A C 1
ATOM 685 O O . THR A 1 82 ? 25.321 8.328 -7.673 1.00 85.56 82 THR A O 1
ATOM 688 N N . GLU A 1 83 ? 23.703 9.150 -8.992 1.00 84.50 83 GLU A N 1
ATOM 689 C CA . GLU A 1 83 ? 23.660 10.485 -8.376 1.00 84.50 83 GLU A CA 1
ATOM 690 C C . GLU A 1 83 ? 22.781 10.540 -7.122 1.00 84.50 83 GLU A C 1
ATOM 692 O O . GLU A 1 83 ? 23.182 11.150 -6.134 1.00 84.50 83 GLU A O 1
ATOM 697 N N . GLU A 1 84 ? 21.618 9.882 -7.131 1.00 79.56 84 GLU A N 1
ATOM 698 C CA . GLU A 1 84 ? 20.660 9.941 -6.015 1.00 79.56 84 GLU A CA 1
ATOM 699 C C . GLU A 1 84 ? 20.896 8.820 -4.999 1.00 79.56 84 GLU A C 1
ATOM 701 O O . GLU A 1 84 ? 20.768 9.021 -3.793 1.00 79.56 84 GLU A O 1
ATOM 706 N N . LEU A 1 85 ? 21.249 7.621 -5.477 1.00 77.75 85 LEU A N 1
ATOM 707 C CA . LEU A 1 85 ? 21.406 6.440 -4.622 1.00 77.75 85 LEU A CA 1
ATOM 708 C C . LEU A 1 85 ? 22.870 6.071 -4.353 1.00 77.75 85 LEU A C 1
ATOM 710 O O . LEU A 1 85 ? 23.134 5.275 -3.454 1.00 77.75 85 LEU A O 1
ATOM 714 N N . GLY A 1 86 ? 23.825 6.641 -5.097 1.00 77.06 86 GLY A N 1
ATOM 715 C CA . GLY A 1 86 ? 25.255 6.352 -4.951 1.00 77.06 86 GLY A CA 1
ATOM 716 C C . GLY A 1 86 ? 25.653 4.916 -5.318 1.00 77.06 86 GLY A C 1
ATOM 717 O O . GLY A 1 86 ? 26.717 4.451 -4.908 1.00 77.06 86 GLY A O 1
ATOM 718 N N . ILE A 1 87 ? 24.812 4.194 -6.062 1.00 74.06 87 ILE A N 1
ATOM 719 C CA . ILE A 1 87 ? 24.994 2.779 -6.406 1.00 74.06 87 ILE A CA 1
ATOM 720 C C . ILE A 1 87 ? 25.147 2.656 -7.924 1.00 74.06 87 ILE A C 1
ATOM 722 O O . ILE A 1 87 ? 24.416 3.280 -8.685 1.00 74.06 87 ILE A O 1
ATOM 726 N N . LYS A 1 88 ? 26.090 1.826 -8.383 1.00 72.06 88 LYS A N 1
ATOM 727 C CA . LYS A 1 88 ? 26.159 1.433 -9.797 1.00 72.06 88 LYS A CA 1
ATOM 728 C C . LYS A 1 88 ? 25.316 0.186 -10.029 1.00 72.06 88 LYS A C 1
ATOM 730 O O . LYS A 1 88 ? 25.426 -0.769 -9.262 1.00 72.06 88 LYS A O 1
ATOM 735 N N . ARG A 1 89 ? 24.482 0.248 -11.062 1.00 62.62 89 ARG A N 1
ATOM 736 C CA . ARG A 1 89 ? 23.591 -0.827 -11.491 1.00 62.62 89 ARG A CA 1
ATOM 737 C C . ARG A 1 89 ? 24.347 -1.944 -12.208 1.00 62.62 89 ARG A C 1
ATOM 739 O O . ARG A 1 89 ? 25.372 -1.637 -12.858 1.00 62.62 89 ARG A O 1
#